Protein AF-A0A7J6R0R8-F1 (afdb_monomer_lite)

Structure (mmCIF, N/CA/C/O backbone):
data_AF-A0A7J6R0R8-F1
#
_entry.id   AF-A0A7J6R0R8-F1
#
loop_
_atom_site.group_PDB
_atom_site.id
_atom_site.type_symbol
_atom_site.label_atom_id
_atom_site.label_alt_id
_atom_site.label_comp_id
_atom_site.label_asym_id
_atom_site.label_entity_id
_atom_site.label_seq_id
_atom_site.pdbx_PDB_ins_code
_atom_site.Cartn_x
_atom_site.Cartn_y
_atom_site.Cartn_z
_atom_site.occupancy
_atom_site.B_iso_or_equiv
_atom_site.auth_seq_id
_atom_site.auth_comp_id
_atom_site.auth_asym_id
_atom_site.auth_atom_id
_atom_site.pdbx_PDB_model_num
ATOM 1 N N . MET A 1 1 ? 0.973 31.053 -34.282 1.00 39.12 1 MET A N 1
ATOM 2 C CA . MET A 1 1 ? 1.232 29.715 -34.856 1.00 39.12 1 MET A CA 1
ATOM 3 C C . MET A 1 1 ? 1.130 28.716 -33.722 1.00 39.12 1 MET A C 1
ATOM 5 O O . MET A 1 1 ? 1.648 29.000 -32.655 1.00 39.12 1 MET A O 1
ATOM 9 N N . ARG A 1 2 ? 0.351 27.650 -33.917 1.00 42.41 2 ARG A N 1
ATOM 10 C CA . ARG A 1 2 ? 0.013 26.655 -32.893 1.00 42.41 2 ARG A CA 1
ATOM 11 C C . ARG A 1 2 ? 1.215 25.734 -32.679 1.00 42.41 2 ARG A C 1
ATOM 13 O O . ARG A 1 2 ? 1.625 25.076 -33.630 1.00 42.41 2 ARG A O 1
ATOM 20 N N . GLU A 1 3 ? 1.759 25.697 -31.467 1.00 42.59 3 GLU A N 1
ATOM 21 C CA . GLU A 1 3 ? 2.699 24.657 -31.045 1.00 42.59 3 GLU A CA 1
ATOM 22 C C . GLU A 1 3 ? 1.936 23.331 -30.989 1.00 42.59 3 GLU A C 1
ATOM 24 O O . GLU A 1 3 ? 1.010 23.139 -30.199 1.00 42.59 3 GLU A O 1
ATOM 29 N N . ALA A 1 4 ? 2.254 22.442 -31.925 1.00 43.97 4 ALA A N 1
ATOM 30 C CA . ALA A 1 4 ? 1.713 21.099 -31.962 1.00 43.97 4 ALA A CA 1
ATOM 31 C C . ALA A 1 4 ? 2.400 20.285 -30.862 1.00 43.97 4 ALA A C 1
ATOM 33 O O . ALA A 1 4 ? 3.525 19.822 -31.031 1.00 43.97 4 ALA A O 1
ATOM 34 N N . HIS A 1 5 ? 1.719 20.121 -29.728 1.00 41.56 5 HIS A N 1
ATOM 35 C CA . HIS A 1 5 ? 2.086 19.135 -28.721 1.00 41.56 5 HIS A CA 1
ATOM 36 C C . HIS A 1 5 ? 2.003 17.750 -29.372 1.00 41.56 5 HIS A C 1
ATOM 38 O O . HIS A 1 5 ? 0.914 17.194 -29.535 1.00 41.56 5 HIS A O 1
ATOM 44 N N . SER A 1 6 ? 3.147 17.194 -29.763 1.00 52.84 6 SER A N 1
ATOM 45 C CA . SER A 1 6 ? 3.290 15.770 -30.032 1.00 52.84 6 SER A CA 1
ATOM 46 C C . SER A 1 6 ? 2.984 15.032 -28.731 1.00 52.84 6 SER A C 1
ATOM 48 O O . SER A 1 6 ? 3.862 14.845 -27.891 1.00 52.84 6 SER A O 1
ATOM 50 N N . LYS A 1 7 ? 1.716 14.659 -28.536 1.00 56.38 7 LYS A N 1
ATOM 51 C CA . LYS A 1 7 ? 1.312 13.658 -27.552 1.00 56.38 7 LYS A CA 1
ATOM 52 C C . LYS A 1 7 ? 1.938 12.335 -27.987 1.00 56.38 7 LYS A C 1
ATOM 54 O O . LYS A 1 7 ? 1.330 11.575 -28.737 1.00 56.38 7 LYS A O 1
ATOM 59 N N . GLY A 1 8 ? 3.199 12.132 -27.608 1.00 67.12 8 GLY A N 1
ATOM 60 C CA . GLY A 1 8 ? 3.841 10.829 -27.678 1.00 67.12 8 GLY A CA 1
ATOM 61 C C . GLY A 1 8 ? 2.972 9.824 -26.932 1.00 67.12 8 GLY A C 1
ATOM 62 O O . GLY A 1 8 ? 2.300 10.182 -25.963 1.00 67.12 8 GLY A O 1
ATOM 63 N N . LEU A 1 9 ? 2.921 8.594 -27.437 1.00 69.50 9 LEU A N 1
ATOM 64 C CA . LEU A 1 9 ? 2.256 7.505 -26.732 1.00 69.50 9 LEU A CA 1
ATOM 65 C C . LEU A 1 9 ? 2.835 7.417 -25.312 1.00 69.50 9 LEU A C 1
ATOM 67 O O . LEU A 1 9 ? 4.060 7.509 -25.181 1.00 69.50 9 LEU A O 1
ATOM 71 N N . PRO A 1 10 ? 1.987 7.269 -24.277 1.00 72.81 10 PRO A N 1
ATOM 72 C CA . PRO A 1 10 ? 2.472 7.102 -22.917 1.00 72.81 10 PRO A CA 1
ATOM 73 C C . PRO A 1 10 ? 3.408 5.899 -22.878 1.00 72.81 10 PRO A C 1
ATOM 75 O O . PRO A 1 10 ? 3.134 4.854 -23.480 1.00 72.81 10 PRO A O 1
ATOM 78 N N . THR A 1 11 ? 4.536 6.057 -22.198 1.00 78.88 11 THR A N 1
ATOM 79 C CA . THR A 1 11 ? 5.444 4.937 -21.962 1.00 78.88 11 THR A CA 1
ATOM 80 C C . THR A 1 11 ? 4.711 3.847 -21.165 1.00 78.88 11 THR A C 1
ATOM 82 O O . THR A 1 11 ? 3.792 4.158 -20.404 1.00 78.88 11 THR A O 1
ATOM 85 N N . PRO A 1 12 ? 5.092 2.561 -21.286 1.00 78.50 12 PRO A N 1
ATOM 86 C CA . PRO A 1 12 ? 4.462 1.484 -20.514 1.00 78.50 12 PRO A CA 1
ATOM 87 C C . PRO A 1 12 ? 4.444 1.747 -19.000 1.00 78.50 12 PRO A C 1
ATOM 89 O O . PRO A 1 12 ? 3.491 1.383 -18.317 1.00 78.50 12 PRO A O 1
ATOM 92 N N . VAL A 1 13 ? 5.467 2.439 -18.488 1.00 75.88 13 VAL A N 1
ATOM 93 C CA . VAL A 1 13 ? 5.566 2.851 -17.083 1.00 75.88 13 VAL A CA 1
ATOM 94 C C . VAL A 1 13 ? 4.560 3.952 -16.742 1.00 75.88 13 VAL A C 1
ATOM 96 O O . VAL A 1 13 ? 3.900 3.859 -15.714 1.00 75.88 13 VAL A O 1
ATOM 99 N N . GLU A 1 14 ? 4.398 4.967 -17.593 1.00 78.31 14 GLU A N 1
ATOM 100 C CA . GLU A 1 14 ? 3.383 6.015 -17.401 1.00 78.31 14 GLU A CA 1
ATOM 101 C C . GLU A 1 14 ? 1.962 5.450 -17.479 1.00 78.31 14 GLU A C 1
ATOM 103 O O . GLU A 1 14 ? 1.113 5.826 -16.675 1.00 78.31 14 GLU A O 1
ATOM 108 N N . ALA A 1 15 ? 1.713 4.511 -18.398 1.00 79.12 15 ALA A N 1
ATOM 109 C CA . ALA A 1 15 ? 0.438 3.808 -18.487 1.00 79.12 15 ALA A CA 1
ATOM 110 C C . ALA A 1 15 ? 0.164 3.011 -17.202 1.00 79.12 15 ALA A C 1
ATOM 112 O O . ALA A 1 15 ? -0.878 3.204 -16.579 1.00 79.12 15 ALA A O 1
ATOM 113 N N . ALA A 1 16 ? 1.133 2.210 -16.744 1.00 76.44 16 ALA A N 1
ATOM 114 C CA . ALA A 1 16 ? 1.021 1.466 -15.493 1.00 76.44 16 ALA A CA 1
ATOM 115 C C . ALA A 1 16 ? 0.813 2.395 -14.287 1.00 76.44 16 ALA A C 1
ATOM 117 O O . ALA A 1 16 ? -0.014 2.101 -13.435 1.00 76.44 16 ALA A O 1
ATOM 118 N N . LEU A 1 17 ? 1.506 3.534 -14.211 1.00 78.75 17 LEU A N 1
ATOM 119 C CA . LEU A 1 17 ? 1.293 4.508 -13.138 1.00 78.75 17 LEU A CA 1
ATOM 120 C C . LEU A 1 17 ? -0.110 5.105 -13.176 1.00 78.75 17 LEU A C 1
ATOM 122 O O . LEU A 1 17 ? -0.743 5.182 -12.131 1.00 78.75 17 LEU A O 1
ATOM 126 N N . SER A 1 18 ? -0.612 5.467 -14.356 1.00 77.56 18 SER A N 1
ATOM 127 C CA . SER A 1 18 ? -1.968 6.004 -14.497 1.00 77.56 18 SER A CA 1
ATOM 128 C C . SER A 1 18 ? -3.057 4.990 -14.133 1.00 77.56 18 SER A C 1
ATOM 130 O O . SER A 1 18 ? -4.110 5.381 -13.645 1.00 77.56 18 SER A O 1
ATOM 132 N N . GLU A 1 19 ? -2.798 3.692 -14.330 1.00 75.81 19 GLU A N 1
ATOM 133 C CA . GLU A 1 19 ? -3.691 2.612 -13.894 1.00 75.81 19 GLU A CA 1
ATOM 134 C C . GLU A 1 19 ? -3.655 2.399 -12.375 1.00 75.81 19 GLU A C 1
ATOM 136 O O . GLU A 1 19 ? -4.624 1.903 -11.808 1.00 75.81 19 GLU A O 1
ATOM 141 N N . VAL A 1 20 ? -2.537 2.732 -11.720 1.00 70.56 20 VAL A N 1
ATOM 142 C CA . VAL A 1 20 ? -2.329 2.492 -10.283 1.00 70.56 20 VAL A CA 1
ATOM 143 C C . VAL A 1 20 ? -2.681 3.725 -9.444 1.00 70.56 20 VAL A C 1
ATOM 145 O O . VAL A 1 20 ? -2.947 3.578 -8.253 1.00 70.56 20 VAL A O 1
ATOM 148 N N . GLU A 1 21 ? -2.682 4.928 -10.030 1.00 75.38 21 GLU A N 1
ATOM 149 C CA . GLU A 1 21 ? -3.080 6.167 -9.355 1.00 75.38 21 GLU A CA 1
ATOM 150 C C . GLU A 1 21 ? -4.574 6.148 -8.990 1.00 75.38 21 GLU A C 1
ATOM 152 O O . GLU A 1 21 ? -5.421 6.724 -9.665 1.00 75.38 21 GLU A O 1
ATOM 157 N N . ASP A 1 22 ? -4.887 5.500 -7.868 1.00 75.88 22 ASP A N 1
ATOM 158 C CA . ASP A 1 22 ? -6.150 5.650 -7.161 1.00 75.88 22 ASP A CA 1
ATOM 159 C C . ASP A 1 22 ? -5.987 6.738 -6.094 1.00 75.88 22 ASP A C 1
ATOM 161 O O . ASP A 1 22 ? -5.419 6.521 -5.019 1.00 75.88 22 ASP A O 1
ATOM 165 N N . GLU A 1 23 ? -6.477 7.939 -6.405 1.00 75.00 23 GLU A N 1
ATOM 166 C CA . GLU A 1 23 ? -6.444 9.089 -5.495 1.00 75.00 23 GLU A CA 1
ATOM 167 C C . GLU A 1 23 ? -7.208 8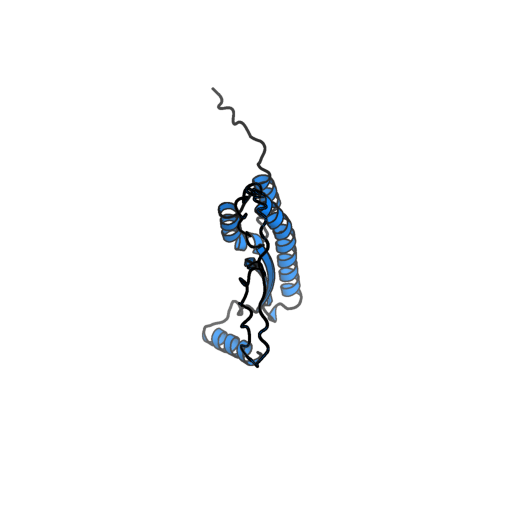.830 -4.187 1.00 75.00 23 GLU A C 1
ATOM 169 O O . GLU A 1 23 ? -6.932 9.485 -3.177 1.00 75.00 23 GLU A O 1
ATOM 174 N N . HIS A 1 24 ? -8.134 7.866 -4.176 1.00 79.88 24 HIS A N 1
ATOM 175 C CA . HIS A 1 24 ? -8.940 7.521 -3.010 1.00 79.88 24 HIS A CA 1
ATOM 176 C C . HIS A 1 24 ? -8.298 6.452 -2.118 1.00 79.88 24 HIS A C 1
ATOM 178 O O . HIS A 1 24 ? -8.718 6.303 -0.968 1.00 79.88 24 HIS A O 1
ATOM 184 N N . SER A 1 25 ? -7.262 5.753 -2.593 1.00 84.12 25 SER A N 1
ATOM 185 C CA . SER A 1 25 ? -6.555 4.752 -1.793 1.00 84.12 25 SER A CA 1
ATOM 186 C C . SER A 1 25 ? -5.627 5.420 -0.774 1.00 84.12 25 SER A C 1
ATOM 188 O O . SER A 1 25 ? -4.657 6.113 -1.113 1.00 84.12 25 SER A O 1
ATOM 190 N N . ALA A 1 26 ? -5.910 5.213 0.513 1.00 86.75 26 ALA A N 1
ATOM 191 C CA . ALA A 1 26 ? -5.094 5.755 1.598 1.00 86.75 26 ALA A CA 1
ATOM 192 C C . ALA A 1 26 ? -3.692 5.125 1.597 1.00 86.75 26 ALA A C 1
ATOM 194 O O . ALA A 1 26 ? -2.686 5.828 1.746 1.00 86.75 26 ALA A O 1
ATOM 195 N N . GLU A 1 27 ? -3.616 3.813 1.367 1.00 87.25 27 GLU A N 1
ATOM 196 C CA . GLU A 1 27 ? -2.343 3.096 1.311 1.00 87.25 27 GLU A CA 1
ATOM 197 C C . GLU A 1 27 ? -1.523 3.441 0.062 1.00 87.25 27 GLU A C 1
ATOM 199 O O . GLU A 1 27 ? -0.302 3.596 0.160 1.00 87.25 27 GLU A O 1
ATOM 204 N N . PHE A 1 28 ? -2.157 3.665 -1.094 1.00 86.94 28 PHE A N 1
ATOM 205 C CA . PHE A 1 28 ? -1.436 4.128 -2.281 1.00 86.94 28 PHE A CA 1
ATOM 206 C C . PHE A 1 28 ? -0.800 5.506 -2.059 1.00 86.94 28 PHE A C 1
ATOM 208 O O . PHE A 1 28 ? 0.396 5.696 -2.307 1.00 86.94 28 PHE A O 1
ATOM 215 N N . ASN A 1 29 ? -1.567 6.457 -1.514 1.00 87.56 29 ASN A N 1
ATOM 216 C CA . ASN A 1 29 ? -1.074 7.800 -1.203 1.00 87.56 29 ASN A CA 1
ATOM 217 C C . ASN A 1 29 ? 0.123 7.768 -0.245 1.00 87.56 29 ASN A C 1
ATOM 219 O O . ASN A 1 29 ? 1.098 8.504 -0.425 1.00 87.56 29 ASN A O 1
ATOM 223 N N . ARG A 1 30 ? 0.081 6.871 0.741 1.00 88.69 30 ARG A N 1
ATOM 224 C CA . ARG A 1 30 ? 1.185 6.641 1.673 1.00 88.69 30 ARG A CA 1
ATOM 225 C C . ARG A 1 30 ? 2.430 6.082 0.984 1.00 88.69 30 ARG A C 1
ATOM 227 O O . ARG A 1 30 ? 3.540 6.494 1.319 1.00 88.69 30 ARG A O 1
ATOM 234 N N . LEU A 1 31 ? 2.272 5.145 0.050 1.00 89.12 31 LEU A N 1
ATOM 235 C CA . LEU A 1 31 ? 3.392 4.509 -0.649 1.00 89.12 31 LEU A CA 1
ATOM 236 C C . LEU A 1 31 ? 3.962 5.355 -1.790 1.00 89.12 31 LEU A C 1
ATOM 238 O O . LEU A 1 31 ? 5.070 5.078 -2.249 1.00 89.12 31 LEU A O 1
ATOM 242 N N . ARG A 1 32 ? 3.279 6.425 -2.209 1.00 88.50 32 ARG A N 1
ATOM 243 C CA . ARG A 1 32 ? 3.691 7.301 -3.317 1.00 88.50 32 ARG A CA 1
ATOM 244 C C . ARG A 1 32 ? 5.163 7.752 -3.282 1.00 88.50 32 ARG A C 1
ATOM 246 O O . ARG A 1 32 ? 5.807 7.677 -4.330 1.00 88.50 32 ARG A O 1
ATOM 253 N N . PRO A 1 33 ? 5.751 8.176 -2.141 1.00 89.19 33 PRO A N 1
ATOM 254 C CA . PRO A 1 33 ? 7.173 8.532 -2.086 1.00 89.19 33 PRO A CA 1
ATOM 255 C C . PRO A 1 33 ? 8.097 7.348 -2.396 1.00 89.19 33 PRO A C 1
ATOM 257 O O . PRO A 1 33 ? 9.110 7.510 -3.071 1.00 89.19 33 PRO A O 1
ATOM 260 N N . LEU A 1 34 ? 7.732 6.149 -1.937 1.00 86.56 34 LEU A N 1
ATOM 261 C CA . LEU A 1 34 ? 8.489 4.930 -2.197 1.00 86.56 34 LEU A CA 1
ATOM 262 C C . LEU A 1 34 ? 8.349 4.493 -3.657 1.00 86.56 34 LEU A C 1
ATOM 264 O O . LEU A 1 34 ? 9.345 4.129 -4.268 1.00 86.56 34 LEU A O 1
ATOM 268 N N . ILE A 1 35 ? 7.155 4.603 -4.245 1.00 86.69 35 ILE A N 1
ATOM 269 C CA . ILE A 1 35 ? 6.936 4.322 -5.671 1.00 86.69 35 ILE A CA 1
ATOM 270 C C . ILE A 1 35 ? 7.824 5.220 -6.539 1.00 86.69 35 ILE A C 1
ATOM 272 O O . ILE A 1 35 ? 8.471 4.722 -7.454 1.00 86.69 35 ILE A O 1
ATOM 276 N N . ARG A 1 36 ? 7.916 6.521 -6.223 1.00 88.38 36 ARG A N 1
ATOM 277 C CA . ARG A 1 36 ? 8.819 7.459 -6.919 1.00 88.38 36 ARG A CA 1
ATOM 278 C C . ARG A 1 36 ? 10.275 7.024 -6.841 1.00 88.38 36 ARG A C 1
ATOM 280 O O . ARG A 1 36 ? 10.952 6.978 -7.858 1.00 88.38 36 ARG A O 1
ATOM 287 N N . ARG A 1 37 ? 10.729 6.620 -5.657 1.00 86.81 37 ARG A N 1
ATOM 288 C CA . ARG A 1 37 ? 12.086 6.106 -5.480 1.00 86.81 37 ARG A CA 1
ATOM 289 C C . ARG A 1 37 ? 12.335 4.834 -6.298 1.00 86.81 37 ARG A C 1
ATOM 291 O O . ARG A 1 37 ? 13.357 4.716 -6.960 1.00 86.81 37 ARG A O 1
ATOM 298 N N . VAL A 1 38 ? 11.379 3.904 -6.305 1.00 85.00 38 VAL A N 1
ATOM 299 C CA . VAL A 1 38 ? 11.461 2.667 -7.099 1.00 85.00 38 VAL A CA 1
ATOM 300 C C . VAL A 1 38 ? 11.512 2.972 -8.597 1.00 85.00 38 VAL A C 1
ATOM 302 O O . VAL A 1 38 ? 12.287 2.339 -9.307 1.00 85.00 38 VAL A O 1
ATOM 305 N N . LEU A 1 39 ? 10.740 3.953 -9.071 1.00 86.00 39 LEU A N 1
ATOM 306 C CA . LEU A 1 39 ? 10.762 4.415 -10.462 1.00 86.00 39 LEU A CA 1
ATOM 307 C C . LEU A 1 39 ? 12.126 4.972 -10.884 1.00 86.00 39 LEU A C 1
ATOM 309 O O . LEU A 1 39 ? 12.534 4.771 -12.023 1.00 86.00 39 LEU A O 1
ATOM 313 N N . GLU A 1 40 ? 12.810 5.673 -9.981 1.00 87.38 40 GLU A N 1
ATOM 314 C CA . GLU A 1 40 ? 14.116 6.290 -10.240 1.00 87.38 40 GLU A CA 1
ATOM 315 C C . GLU A 1 40 ? 15.271 5.279 -10.159 1.00 87.38 40 GLU A C 1
ATOM 317 O O . GLU A 1 40 ? 16.238 5.376 -10.912 1.00 87.38 40 GLU A O 1
ATOM 322 N N . GLU A 1 41 ? 15.178 4.304 -9.252 1.00 86.06 41 GLU A N 1
ATOM 323 C CA . GLU A 1 41 ? 16.277 3.385 -8.929 1.00 86.06 41 GLU A CA 1
ATOM 324 C C . GLU A 1 41 ? 16.196 2.039 -9.676 1.00 86.06 41 GLU A C 1
ATOM 326 O O . GLU A 1 41 ? 17.147 1.256 -9.630 1.00 86.06 41 GLU A O 1
ATOM 331 N N . SER A 1 42 ? 15.081 1.736 -10.355 1.00 84.31 42 SER A N 1
ATOM 332 C CA . SER A 1 42 ? 14.834 0.416 -10.956 1.00 84.31 42 SER A CA 1
ATOM 333 C C . SER A 1 42 ? 14.590 0.451 -12.467 1.00 84.31 42 SER A C 1
ATOM 335 O O . SER A 1 42 ? 13.998 1.396 -12.983 1.00 84.31 42 SER A O 1
ATOM 337 N N . PRO A 1 43 ? 14.971 -0.614 -13.199 1.00 85.94 43 PRO A N 1
ATOM 338 C CA . PRO A 1 43 ? 14.651 -0.746 -14.617 1.00 85.94 43 PRO A CA 1
ATOM 339 C C . PRO A 1 43 ? 13.136 -0.868 -14.851 1.00 85.94 43 PRO A C 1
ATOM 341 O O . PRO A 1 43 ? 12.405 -1.437 -14.030 1.00 85.94 43 PRO A O 1
ATOM 344 N N . ALA A 1 44 ? 12.679 -0.356 -15.996 1.00 83.56 44 ALA A N 1
ATOM 345 C CA . ALA A 1 44 ? 11.266 -0.188 -16.341 1.00 83.56 44 ALA A CA 1
ATOM 346 C C . ALA A 1 44 ? 10.447 -1.487 -16.240 1.00 83.56 44 ALA A C 1
ATOM 348 O O . ALA A 1 44 ? 9.327 -1.474 -15.731 1.00 83.56 44 ALA A O 1
ATOM 349 N N . GLU A 1 45 ? 11.018 -2.625 -16.640 1.00 83.88 45 GLU A N 1
ATOM 350 C CA . GLU A 1 45 ? 10.337 -3.923 -16.608 1.00 83.88 45 GLU A CA 1
ATOM 351 C C . GLU A 1 45 ? 10.004 -4.355 -15.172 1.00 83.88 45 GLU A C 1
ATOM 353 O O . GLU A 1 45 ? 8.969 -4.970 -14.911 1.00 83.88 45 GLU A O 1
ATOM 358 N N . ARG A 1 46 ? 10.871 -4.022 -14.207 1.00 80.56 46 ARG A N 1
ATOM 359 C CA . ARG A 1 46 ? 10.651 -4.354 -12.790 1.00 80.56 46 ARG A CA 1
ATOM 360 C C . ARG A 1 46 ? 9.608 -3.461 -12.163 1.00 80.56 46 ARG A C 1
ATOM 362 O O . ARG A 1 46 ? 8.770 -3.950 -11.409 1.00 80.56 46 ARG A O 1
ATOM 369 N N . VAL A 1 47 ? 9.672 -2.175 -12.487 1.00 86.00 47 VAL A N 1
ATOM 370 C CA . VAL A 1 47 ? 8.679 -1.192 -12.072 1.00 86.00 47 VAL A CA 1
ATOM 371 C C . VAL A 1 47 ? 7.297 -1.635 -12.539 1.00 86.00 47 VAL A C 1
ATOM 373 O O . VAL A 1 47 ? 6.377 -1.676 -11.732 1.00 86.00 47 VAL A O 1
ATOM 376 N N . GLU A 1 48 ? 7.148 -2.033 -13.803 1.00 85.25 48 GLU A N 1
ATOM 377 C CA . GLU A 1 48 ? 5.864 -2.476 -14.352 1.00 85.25 48 GLU A CA 1
ATOM 378 C C . GLU A 1 48 ? 5.308 -3.693 -13.593 1.00 85.25 48 GLU A C 1
ATOM 380 O O . GLU A 1 48 ? 4.154 -3.692 -13.157 1.00 85.25 48 GLU A O 1
ATOM 385 N N . VAL A 1 49 ? 6.135 -4.721 -13.368 1.00 85.19 49 VAL A N 1
ATOM 386 C CA . VAL A 1 49 ? 5.730 -5.916 -12.605 1.00 85.19 49 VAL A CA 1
ATOM 387 C C . VAL A 1 49 ? 5.376 -5.567 -11.157 1.00 85.19 49 VAL A C 1
ATOM 389 O O . VAL A 1 49 ? 4.424 -6.123 -10.605 1.00 85.19 49 VAL A O 1
ATOM 392 N N . PHE A 1 50 ? 6.128 -4.659 -10.535 1.00 86.88 50 PHE A N 1
ATOM 393 C CA . PHE A 1 50 ? 5.874 -4.184 -9.180 1.00 86.88 50 PHE A CA 1
ATOM 394 C C . PHE A 1 50 ? 4.547 -3.422 -9.092 1.00 86.88 50 PHE A C 1
ATOM 396 O O . PHE A 1 50 ? 3.700 -3.776 -8.272 1.00 86.88 50 PHE A O 1
ATOM 403 N N . LEU A 1 51 ? 4.324 -2.448 -9.974 1.00 87.44 51 LEU A N 1
ATOM 404 C CA . LEU A 1 51 ? 3.109 -1.635 -10.025 1.00 87.44 51 LEU A CA 1
ATOM 405 C C . LEU A 1 51 ? 1.856 -2.488 -10.258 1.00 87.44 51 LEU A C 1
ATOM 407 O O . LEU A 1 51 ? 0.871 -2.341 -9.534 1.00 87.44 51 LEU A O 1
ATOM 411 N N . ARG A 1 52 ? 1.925 -3.468 -11.170 1.00 86.75 52 ARG A N 1
ATOM 412 C CA . ARG A 1 52 ? 0.829 -4.424 -11.414 1.00 86.75 52 ARG A CA 1
ATOM 413 C C . ARG A 1 52 ? 0.437 -5.238 -10.183 1.00 86.75 52 ARG A C 1
ATOM 415 O O . ARG A 1 52 ? -0.708 -5.666 -10.074 1.00 86.75 52 ARG A O 1
ATOM 422 N N . ARG A 1 53 ? 1.376 -5.487 -9.266 1.00 87.88 53 ARG A N 1
ATOM 423 C CA . ARG A 1 53 ? 1.106 -6.179 -7.994 1.00 87.88 53 ARG A CA 1
ATOM 424 C C . ARG A 1 53 ? 0.675 -5.217 -6.895 1.00 87.88 53 ARG A C 1
ATOM 426 O O . ARG A 1 53 ? -0.104 -5.604 -6.031 1.00 87.88 53 ARG A O 1
ATOM 433 N N . LEU A 1 54 ? 1.182 -3.989 -6.928 1.00 88.88 54 LEU A N 1
ATOM 434 C CA . LEU A 1 54 ? 0.905 -2.967 -5.932 1.00 88.88 54 LEU A CA 1
ATOM 435 C C . LEU A 1 54 ? -0.561 -2.530 -5.962 1.00 88.88 54 LEU A C 1
ATOM 437 O O . LEU A 1 54 ? -1.190 -2.490 -4.911 1.00 88.88 54 LEU A O 1
ATOM 441 N N . HIS A 1 55 ? -1.112 -2.278 -7.153 1.00 85.56 55 HIS A N 1
ATOM 442 C CA . HIS A 1 55 ? -2.495 -1.823 -7.315 1.00 85.56 55 HIS A CA 1
ATOM 443 C C . HIS A 1 55 ? -3.534 -2.715 -6.601 1.00 85.56 55 HIS A C 1
ATOM 445 O O . HIS A 1 55 ? -4.227 -2.226 -5.705 1.00 85.56 55 HIS A O 1
ATOM 451 N N . PRO A 1 56 ? -3.633 -4.030 -6.902 1.00 89.44 56 PRO A N 1
ATOM 452 C CA . PRO A 1 56 ? -4.597 -4.888 -6.219 1.00 89.44 56 PRO A CA 1
ATOM 453 C C . PRO A 1 56 ? -4.290 -5.033 -4.723 1.00 89.44 56 PRO A C 1
ATOM 455 O O . PRO A 1 56 ? -5.213 -5.196 -3.931 1.00 89.44 56 PRO A O 1
ATOM 458 N N . ALA A 1 57 ? -3.019 -4.954 -4.314 1.00 90.44 57 ALA A N 1
ATOM 459 C CA . ALA A 1 57 ? -2.650 -5.035 -2.905 1.00 90.44 57 ALA A CA 1
ATOM 460 C C . ALA A 1 57 ? -3.153 -3.822 -2.107 1.00 90.44 57 ALA A C 1
ATOM 462 O O . ALA A 1 57 ? -3.706 -4.018 -1.029 1.00 90.44 57 ALA A O 1
ATOM 463 N N . CYS A 1 58 ? -3.022 -2.599 -2.635 1.00 90.94 58 CYS A N 1
ATOM 464 C CA . CYS A 1 58 ? -3.556 -1.395 -1.991 1.00 90.94 58 CYS A CA 1
ATOM 465 C C . CYS A 1 58 ? -5.072 -1.500 -1.790 1.00 90.94 58 CYS A C 1
ATOM 467 O O . CYS A 1 58 ? -5.549 -1.343 -0.669 1.00 90.94 58 CYS A O 1
ATOM 469 N N . SER A 1 59 ? -5.809 -1.877 -2.841 1.00 90.06 59 SER A N 1
ATOM 470 C CA . SER A 1 59 ? -7.267 -2.037 -2.773 1.00 90.06 59 SER A CA 1
ATOM 471 C C . SER A 1 59 ? -7.696 -3.078 -1.727 1.00 90.06 59 SER A C 1
ATOM 473 O O . SER A 1 59 ? -8.606 -2.829 -0.939 1.00 90.06 59 SER A O 1
ATOM 475 N N . LEU A 1 60 ? -7.003 -4.222 -1.654 1.00 92.88 60 LEU A N 1
ATOM 476 C CA . LEU A 1 60 ? -7.281 -5.254 -0.648 1.00 92.88 60 LEU A CA 1
ATOM 477 C C . LEU A 1 60 ? -6.996 -4.782 0.781 1.00 92.88 60 LEU A C 1
ATOM 479 O O . LEU A 1 60 ? -7.730 -5.147 1.698 1.00 92.88 60 LEU A O 1
ATOM 483 N N . VAL A 1 61 ? -5.936 -3.998 0.986 1.00 94.12 61 VAL A N 1
ATOM 484 C CA . VAL A 1 61 ? -5.590 -3.465 2.309 1.00 94.12 61 VAL A CA 1
ATOM 485 C C . VAL A 1 61 ? -6.593 -2.397 2.744 1.00 94.12 61 VAL A C 1
ATOM 487 O O . VAL A 1 61 ? -7.037 -2.431 3.890 1.00 94.12 61 VAL A O 1
ATOM 490 N N . ASP A 1 62 ? -7.006 -1.503 1.847 1.00 92.81 62 ASP A N 1
ATOM 491 C CA . ASP A 1 62 ? -8.029 -0.493 2.139 1.00 92.81 62 ASP A CA 1
ATOM 492 C C . ASP A 1 62 ? -9.378 -1.144 2.489 1.00 92.81 62 ASP A C 1
ATOM 494 O O . ASP A 1 62 ? -10.011 -0.775 3.480 1.00 92.81 62 ASP A O 1
ATOM 498 N N . GLU A 1 63 ? -9.781 -2.177 1.744 1.00 94.00 63 GLU A N 1
ATOM 499 C CA . GLU A 1 63 ? -10.979 -2.969 2.038 1.00 94.00 63 GLU A CA 1
ATOM 500 C C . GLU A 1 63 ? -10.869 -3.696 3.387 1.00 94.00 63 GLU A C 1
ATOM 502 O O . GLU A 1 63 ? -11.788 -3.645 4.207 1.00 94.00 63 GLU A O 1
ATOM 507 N N . ALA A 1 64 ? -9.729 -4.337 3.660 1.00 95.31 64 ALA A N 1
ATOM 508 C CA . ALA A 1 64 ? -9.488 -5.009 4.934 1.00 95.31 64 ALA A CA 1
ATOM 509 C C . ALA A 1 64 ? -9.531 -4.021 6.109 1.00 95.31 64 ALA A C 1
ATOM 511 O O . ALA A 1 64 ? -10.086 -4.339 7.163 1.00 95.31 64 ALA A O 1
ATOM 512 N N . ASN A 1 65 ? -8.994 -2.814 5.926 1.00 94.56 65 ASN A N 1
ATOM 513 C CA . ASN A 1 65 ? -9.062 -1.734 6.906 1.00 94.56 65 ASN A CA 1
ATOM 514 C C . ASN A 1 65 ? -10.496 -1.265 7.142 1.00 94.56 65 ASN A C 1
ATOM 516 O O . ASN A 1 65 ? -10.906 -1.145 8.298 1.00 94.56 65 ASN A O 1
ATOM 520 N N . ARG A 1 66 ? -11.275 -1.071 6.071 1.00 94.56 66 ARG A N 1
ATOM 521 C CA . ARG A 1 66 ? -12.700 -0.731 6.162 1.00 94.56 66 ARG A CA 1
ATOM 522 C C . ARG A 1 66 ? -13.466 -1.777 6.970 1.00 94.56 66 ARG A C 1
ATOM 524 O O . ARG A 1 66 ? -14.087 -1.437 7.973 1.00 94.56 66 ARG A O 1
ATOM 531 N N . LEU A 1 67 ? -13.355 -3.052 6.595 1.00 95.38 67 LEU A N 1
ATOM 532 C CA . LEU A 1 67 ? -14.033 -4.158 7.281 1.00 95.38 67 LEU A CA 1
ATOM 533 C C . LEU A 1 67 ? -13.593 -4.295 8.740 1.00 95.38 67 LEU A C 1
ATOM 535 O O . LEU A 1 67 ? -14.408 -4.536 9.626 1.00 95.38 67 LEU A O 1
ATOM 539 N N . THR A 1 68 ? -12.304 -4.122 9.019 1.00 94.62 68 THR A N 1
ATOM 540 C CA . THR A 1 68 ? -11.785 -4.205 10.390 1.00 94.62 68 THR A CA 1
ATOM 541 C C . THR A 1 68 ? -12.331 -3.087 11.264 1.00 94.62 68 THR A C 1
ATOM 543 O O . THR A 1 68 ? -12.685 -3.335 12.417 1.00 94.62 68 THR A O 1
ATOM 546 N N . HIS A 1 69 ? -12.464 -1.882 10.711 1.00 91.94 69 HIS A N 1
ATOM 547 C CA . HIS A 1 69 ? -13.080 -0.757 11.400 1.00 91.94 69 HIS A CA 1
ATOM 548 C C . HIS A 1 69 ? -14.587 -0.965 11.630 1.00 91.94 69 HIS A C 1
ATOM 550 O O . HIS A 1 69 ? -15.116 -0.524 12.646 1.00 91.94 69 HIS A O 1
ATOM 556 N N . GLU A 1 70 ? -15.282 -1.665 10.730 1.00 94.19 70 GLU A N 1
ATOM 557 C CA . GL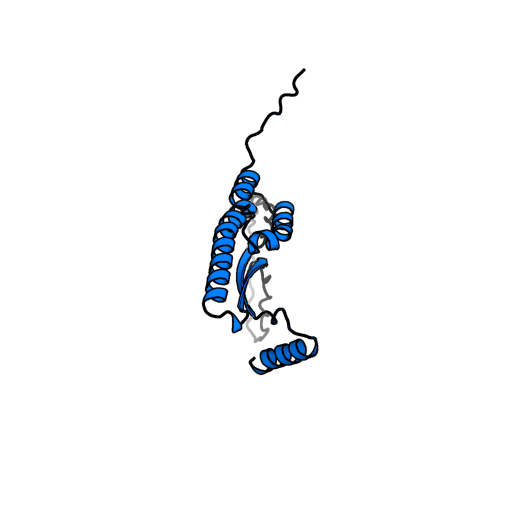U A 1 70 ? -16.699 -2.018 10.900 1.00 94.19 70 GLU A CA 1
ATOM 558 C C . GLU A 1 70 ? -16.915 -3.115 11.956 1.00 94.19 70 GLU A C 1
ATOM 560 O O . GLU A 1 70 ? -17.831 -3.019 12.771 1.00 94.19 70 GLU A O 1
ATOM 565 N N . ILE A 1 71 ? -16.074 -4.154 11.967 1.00 95.50 71 ILE A N 1
ATOM 566 C CA . ILE A 1 71 ? -16.265 -5.338 12.822 1.00 95.50 71 ILE A CA 1
ATOM 567 C C . ILE A 1 71 ? -15.656 -5.136 14.219 1.00 95.50 71 ILE A C 1
ATOM 569 O O . ILE A 1 71 ? -16.206 -5.619 15.211 1.00 95.50 71 ILE A O 1
ATOM 573 N N . ARG A 1 72 ? -14.497 -4.470 14.319 1.00 91.56 72 ARG A N 1
ATOM 574 C CA . ARG A 1 72 ? -13.713 -4.333 15.564 1.00 91.56 72 ARG A CA 1
ATOM 575 C C . ARG A 1 72 ? -13.195 -2.898 15.774 1.00 91.56 72 ARG A C 1
ATOM 577 O O . ARG A 1 72 ? -11.986 -2.714 15.945 1.00 91.56 72 ARG A O 1
ATOM 584 N N . PRO A 1 73 ? -14.073 -1.877 15.819 1.00 90.25 73 PRO A N 1
ATOM 585 C CA . PRO A 1 73 ? -13.656 -0.477 15.957 1.00 90.25 73 PRO A CA 1
ATOM 586 C C . PRO A 1 73 ? -12.827 -0.205 17.226 1.00 90.25 73 PRO A C 1
ATOM 588 O O . PRO A 1 73 ? -11.918 0.619 17.213 1.00 90.25 73 PRO A O 1
ATOM 591 N N . GLN A 1 74 ? -13.088 -0.925 18.320 1.00 86.81 74 GLN A N 1
ATOM 592 C CA . GLN A 1 74 ? -12.388 -0.763 19.598 1.00 86.81 74 GLN A CA 1
ATOM 593 C C . GLN A 1 74 ? -10.923 -1.215 19.572 1.00 86.81 74 GLN A C 1
ATOM 595 O O . GLN A 1 74 ? -10.112 -0.723 20.359 1.00 86.81 74 GLN A O 1
ATOM 600 N N . ASP A 1 75 ? -10.569 -2.136 18.673 1.00 86.81 75 ASP A N 1
ATOM 601 C CA . ASP A 1 75 ? -9.234 -2.729 18.676 1.00 86.81 75 ASP A CA 1
ATOM 602 C C . ASP A 1 75 ? -8.214 -1.848 17.952 1.00 86.81 75 ASP A C 1
ATOM 604 O O . ASP A 1 75 ? -7.019 -2.062 18.131 1.00 86.81 75 ASP A O 1
ATOM 608 N N . ASN A 1 76 ? -8.659 -0.836 17.192 1.00 87.38 76 ASN A N 1
ATOM 609 C CA . ASN A 1 76 ? -7.801 0.085 16.434 1.00 87.38 76 ASN A CA 1
ATOM 610 C C . ASN A 1 76 ? -6.763 -0.652 15.561 1.00 87.38 76 ASN A C 1
ATOM 612 O O . ASN A 1 76 ? -5.598 -0.256 15.463 1.00 87.38 76 ASN A O 1
ATOM 616 N N . LEU A 1 77 ? -7.184 -1.763 14.957 1.00 91.06 77 LEU A N 1
ATOM 617 C CA . LEU A 1 77 ? -6.356 -2.578 14.076 1.00 91.06 77 LEU A CA 1
ATOM 618 C C . LEU A 1 77 ? -6.297 -1.964 12.677 1.00 91.06 77 LEU A C 1
ATOM 620 O O . LEU A 1 77 ? -7.318 -1.558 12.127 1.00 91.06 77 LEU A O 1
ATOM 624 N N . VAL A 1 78 ? -5.098 -1.927 12.104 1.00 92.94 78 VAL A N 1
ATOM 625 C CA . VAL A 1 78 ? -4.838 -1.414 10.760 1.00 92.94 78 VAL A CA 1
ATOM 626 C C . VAL A 1 78 ? -3.886 -2.360 10.038 1.00 92.94 78 VAL A C 1
ATOM 628 O O . VAL A 1 78 ? -2.836 -2.733 10.557 1.00 92.94 78 VAL A O 1
ATOM 631 N N . PHE A 1 79 ? -4.256 -2.743 8.829 1.00 93.69 79 PHE A N 1
ATOM 632 C CA . PHE A 1 79 ? -3.393 -3.375 7.852 1.00 93.69 79 PHE A CA 1
ATOM 633 C C . PHE A 1 79 ? -2.578 -2.309 7.123 1.00 93.69 79 PHE A C 1
ATOM 635 O O . PHE A 1 79 ? -3.113 -1.304 6.659 1.00 93.69 79 PHE A O 1
ATOM 642 N N . GLU A 1 80 ? -1.277 -2.543 7.021 1.00 93.19 80 GLU A N 1
ATOM 643 C CA . GLU A 1 80 ? -0.335 -1.665 6.339 1.00 93.19 80 GLU A CA 1
ATOM 644 C C . GLU A 1 80 ? 0.448 -2.449 5.297 1.00 93.19 80 GLU A C 1
ATOM 646 O O . GLU A 1 80 ? 0.974 -3.535 5.580 1.00 93.19 80 GLU A O 1
ATOM 651 N N . LEU A 1 81 ? 0.559 -1.885 4.097 1.00 92.31 81 LEU A N 1
ATOM 652 C CA . LEU A 1 81 ? 1.367 -2.460 3.038 1.00 92.31 81 LEU A CA 1
ATOM 653 C C . LEU A 1 81 ? 2.816 -1.972 3.168 1.00 92.31 81 LEU A C 1
ATOM 655 O O . LEU A 1 81 ? 3.107 -0.778 3.199 1.00 92.31 81 LEU A O 1
ATOM 659 N N . ALA A 1 82 ? 3.747 -2.915 3.246 1.00 88.44 82 ALA A N 1
ATOM 660 C CA . ALA A 1 82 ? 5.177 -2.667 3.327 1.00 88.44 82 ALA A CA 1
ATOM 661 C C . ALA A 1 82 ? 5.887 -3.265 2.112 1.00 88.44 82 ALA A C 1
ATOM 663 O O . ALA A 1 82 ? 5.597 -4.384 1.690 1.00 88.44 82 ALA A O 1
ATOM 664 N N . VAL A 1 83 ? 6.868 -2.537 1.585 1.00 87.38 83 VAL A N 1
ATOM 665 C CA . VAL A 1 83 ? 7.756 -3.036 0.533 1.00 87.38 83 VAL A CA 1
ATOM 666 C C . VAL A 1 83 ? 9.072 -3.432 1.177 1.00 87.38 83 VAL A C 1
ATOM 668 O O . VAL A 1 83 ? 9.682 -2.635 1.889 1.00 87.38 83 VAL A O 1
ATOM 671 N N . ILE A 1 84 ? 9.492 -4.674 0.961 1.00 85.31 84 ILE A N 1
ATOM 672 C CA . ILE A 1 84 ? 10.782 -5.177 1.420 1.00 85.31 84 ILE A CA 1
ATOM 673 C C . ILE A 1 84 ? 11.656 -5.509 0.217 1.00 85.31 84 ILE A C 1
ATOM 675 O O . ILE A 1 84 ? 11.245 -6.204 -0.715 1.00 85.31 84 ILE A O 1
ATOM 679 N N . GLU A 1 85 ? 12.889 -5.024 0.248 1.00 77.50 85 GLU A N 1
ATOM 680 C CA . GLU A 1 85 ? 13.927 -5.480 -0.664 1.00 77.50 85 GLU A CA 1
ATOM 681 C C . GLU A 1 85 ? 14.395 -6.846 -0.173 1.00 77.50 85 GLU A C 1
ATOM 683 O O . GLU A 1 85 ? 15.043 -6.975 0.868 1.00 77.50 85 GLU A O 1
ATOM 688 N N . THR A 1 86 ? 14.012 -7.902 -0.888 1.00 64.50 86 THR A N 1
ATOM 689 C CA . THR A 1 86 ? 14.511 -9.235 -0.560 1.00 64.50 86 THR A CA 1
ATOM 690 C C . THR A 1 86 ? 15.916 -9.357 -1.125 1.00 64.50 86 THR A C 1
ATOM 692 O O . THR A 1 86 ? 16.097 -9.477 -2.333 1.00 64.50 86 THR A O 1
ATOM 695 N N . ALA A 1 87 ? 16.930 -9.302 -0.258 1.00 58.16 87 ALA A N 1
ATOM 696 C CA . ALA A 1 87 ? 18.286 -9.662 -0.651 1.00 58.16 87 ALA A CA 1
ATOM 697 C C . ALA A 1 87 ? 18.239 -11.079 -1.238 1.00 58.16 87 ALA A C 1
ATOM 699 O O . ALA A 1 87 ? 17.773 -12.006 -0.571 1.00 58.16 87 ALA A O 1
ATOM 700 N N . ALA A 1 88 ? 18.659 -11.237 -2.495 1.00 54.97 88 ALA A N 1
ATOM 701 C CA . ALA A 1 88 ? 18.640 -12.530 -3.163 1.00 54.97 88 ALA A CA 1
ATOM 702 C C . ALA A 1 88 ? 19.375 -13.561 -2.280 1.00 54.97 88 ALA A C 1
ATOM 704 O O . ALA A 1 88 ? 20.556 -13.362 -1.970 1.00 54.97 88 ALA A O 1
ATOM 705 N N . PRO A 1 89 ? 18.718 -14.649 -1.837 1.00 52.19 89 PRO A N 1
ATOM 706 C CA . PRO A 1 89 ? 19.389 -15.681 -1.066 1.00 52.19 89 PRO A CA 1
ATOM 707 C C . PRO A 1 89 ? 20.289 -16.466 -2.023 1.00 52.19 89 PRO A C 1
ATOM 709 O O . PRO A 1 89 ? 19.868 -17.456 -2.610 1.00 52.19 89 PRO A O 1
ATOM 712 N N . GLY A 1 90 ? 21.523 -16.006 -2.241 1.00 51.41 90 GLY A N 1
ATOM 713 C CA . GLY A 1 90 ? 22.403 -16.707 -3.171 1.00 51.41 90 GLY A CA 1
ATOM 714 C C . GLY A 1 90 ? 23.637 -15.957 -3.632 1.00 51.41 90 GLY A C 1
ATOM 715 O O . GLY A 1 90 ? 23.782 -15.724 -4.819 1.00 51.41 90 GLY A O 1
ATOM 716 N N . LEU A 1 91 ? 24.563 -15.669 -2.720 1.00 45.97 91 LEU A N 1
ATOM 717 C CA . LEU A 1 91 ? 25.974 -16.004 -2.934 1.00 45.97 91 LEU A CA 1
ATOM 718 C C . LEU A 1 91 ? 26.684 -15.953 -1.576 1.00 45.97 91 LEU A C 1
ATOM 720 O O . LEU A 1 91 ? 27.464 -15.052 -1.274 1.00 45.97 91 LEU A O 1
ATOM 724 N N . ARG A 1 92 ? 26.444 -16.964 -0.729 1.00 47.59 92 ARG A N 1
ATOM 725 C CA . ARG A 1 92 ? 27.501 -17.359 0.205 1.00 47.59 92 ARG A CA 1
ATOM 726 C C . ARG A 1 92 ? 28.644 -17.870 -0.665 1.00 47.59 92 ARG A C 1
ATOM 728 O O . ARG A 1 92 ? 28.660 -19.026 -1.076 1.00 47.59 92 ARG A O 1
ATOM 735 N N . ARG A 1 93 ? 29.523 -16.937 -1.040 1.00 44.56 93 ARG A N 1
ATOM 736 C CA . ARG A 1 93 ? 30.840 -17.176 -1.623 1.00 44.56 93 ARG A CA 1
ATOM 737 C C . ARG A 1 93 ? 31.444 -18.331 -0.839 1.00 44.56 93 ARG A C 1
ATOM 739 O O . ARG A 1 93 ? 31.482 -18.242 0.386 1.00 44.56 93 ARG A O 1
ATOM 746 N N . GLY A 1 94 ? 31.766 -19.410 -1.551 1.00 46.00 94 GLY A N 1
ATOM 747 C CA . GLY A 1 94 ? 32.129 -20.700 -0.980 1.00 46.00 94 GLY A CA 1
ATOM 748 C C . GLY A 1 94 ? 32.947 -20.538 0.291 1.00 46.00 94 GLY A C 1
ATOM 749 O O . GLY A 1 94 ? 34.061 -20.023 0.240 1.00 46.00 94 GLY A O 1
ATOM 750 N N . GLY A 1 95 ? 32.354 -20.946 1.415 1.00 42.41 95 GLY A N 1
ATOM 751 C CA . GLY A 1 95 ? 33.136 -21.301 2.582 1.00 42.41 95 GLY A CA 1
ATOM 752 C C . GLY A 1 95 ? 34.080 -22.389 2.111 1.00 42.41 95 GLY A C 1
ATOM 753 O O . GLY A 1 95 ? 33.632 -23.430 1.624 1.00 42.41 95 GLY A O 1
ATOM 754 N N . GLU A 1 96 ? 35.365 -22.066 2.134 1.00 46.66 96 GLU A N 1
ATOM 755 C CA . GLU A 1 96 ? 36.449 -23.007 1.950 1.00 46.66 96 GLU A CA 1
ATOM 756 C C . GLU A 1 96 ? 36.092 -24.282 2.709 1.00 46.66 96 GLU A C 1
ATOM 758 O O . GLU A 1 96 ? 35.768 -24.249 3.897 1.00 46.66 96 GLU A O 1
ATOM 763 N N . ALA A 1 97 ? 36.075 -25.401 1.989 1.00 46.44 97 ALA A N 1
ATOM 764 C CA . ALA A 1 97 ? 36.104 -26.700 2.619 1.00 46.44 97 ALA A CA 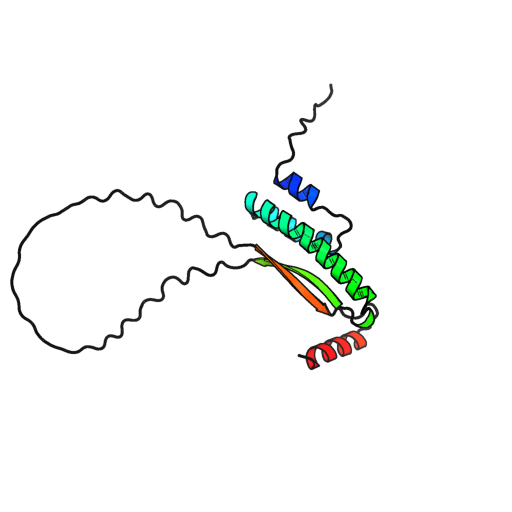1
ATOM 765 C C . ALA A 1 97 ? 37.394 -26.732 3.442 1.00 46.44 97 ALA A C 1
ATOM 767 O O . ALA A 1 97 ? 38.479 -26.941 2.896 1.00 46.44 97 ALA A O 1
ATOM 768 N N . GLU A 1 98 ? 37.269 -26.439 4.734 1.00 43.91 98 GLU A N 1
ATOM 769 C CA . GLU A 1 98 ? 38.309 -26.634 5.726 1.00 43.91 98 GLU A CA 1
ATOM 770 C C . GLU A 1 98 ? 38.644 -28.123 5.678 1.00 43.91 98 GLU A C 1
ATOM 772 O O . GLU A 1 98 ? 37.883 -28.990 6.106 1.00 43.91 98 GLU A O 1
ATOM 777 N N . LYS A 1 99 ? 39.734 -28.421 4.980 1.00 43.22 99 LYS A N 1
ATOM 778 C CA . LYS A 1 99 ? 40.270 -29.756 4.785 1.00 43.22 99 LYS A CA 1
ATOM 779 C C . LYS A 1 99 ? 40.816 -30.183 6.150 1.00 43.22 99 LYS A C 1
ATOM 781 O O . LYS A 1 99 ? 41.782 -29.564 6.595 1.00 43.22 99 LYS A O 1
ATOM 786 N N . PRO A 1 100 ? 40.261 -31.199 6.834 1.00 42.78 100 PRO A N 1
ATOM 787 C CA . PRO A 1 100 ? 40.902 -31.695 8.037 1.00 42.78 100 PRO A CA 1
ATOM 788 C C . PRO A 1 100 ? 42.185 -32.418 7.608 1.00 42.78 100 PRO A C 1
ATOM 790 O O . PRO A 1 100 ? 42.144 -33.527 7.071 1.00 42.78 100 PRO A O 1
ATOM 793 N N . GLU A 1 101 ? 43.335 -31.767 7.801 1.00 44.16 101 GLU A N 1
ATOM 794 C CA . GLU A 1 101 ? 44.650 -32.406 7.752 1.00 44.16 101 GLU A CA 1
ATOM 795 C C . GLU A 1 101 ? 44.784 -33.376 8.932 1.00 44.16 101 GLU A C 1
ATOM 797 O O . GLU A 1 101 ? 45.354 -33.077 9.976 1.00 44.16 101 GLU A O 1
ATOM 802 N N . GLY A 1 102 ? 44.239 -34.575 8.749 1.00 37.91 102 GLY A N 1
ATOM 803 C CA . GLY A 1 102 ? 44.590 -35.764 9.508 1.00 37.91 102 GLY A CA 1
ATOM 804 C C . GLY A 1 102 ? 45.345 -36.723 8.598 1.00 37.91 102 GLY A C 1
ATOM 805 O O . GLY A 1 102 ? 44.737 -37.498 7.867 1.00 37.91 102 GLY A O 1
ATOM 806 N N . SER A 1 103 ? 46.677 -36.659 8.625 1.00 4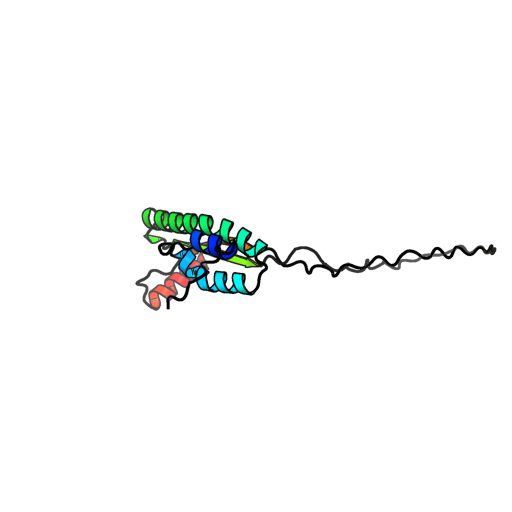8.59 103 SER A N 1
ATOM 807 C CA . SER A 1 103 ? 47.546 -37.715 8.077 1.00 48.59 103 SER A CA 1
ATOM 808 C C . SER A 1 103 ? 47.257 -39.056 8.780 1.00 48.59 103 SER A C 1
ATOM 810 O O . SER A 1 103 ? 46.908 -39.048 9.962 1.00 48.59 103 SER A O 1
ATOM 812 N N . PRO A 1 104 ? 47.456 -40.215 8.116 1.00 50.28 104 PRO A N 1
ATOM 813 C CA . PRO A 1 104 ? 48.788 -40.822 8.190 1.00 50.28 104 PRO A CA 1
ATOM 814 C C . PRO A 1 104 ? 49.268 -41.571 6.923 1.00 50.28 104 PRO A C 1
ATOM 816 O O . PRO A 1 104 ? 48.563 -42.373 6.332 1.00 50.28 104 PRO A O 1
ATOM 819 N N . SER A 1 105 ? 50.559 -41.374 6.638 1.00 42.94 105 SER A N 1
ATOM 820 C CA . SER A 1 105 ? 51.591 -42.415 6.465 1.00 42.94 105 SER A CA 1
ATOM 821 C C . SER A 1 105 ? 51.555 -43.420 5.291 1.00 42.94 105 SER A C 1
ATOM 823 O O . SER A 1 105 ? 50.688 -44.278 5.195 1.00 42.94 105 SER A O 1
ATOM 825 N N . ARG A 1 106 ? 52.692 -43.410 4.566 1.00 44.81 106 ARG A N 1
ATOM 826 C CA . ARG A 1 106 ? 53.413 -44.523 3.899 1.00 44.81 106 ARG A CA 1
ATOM 827 C C . ARG A 1 106 ? 52.727 -45.221 2.714 1.00 44.81 106 ARG A C 1
ATOM 829 O O . ARG A 1 106 ? 51.872 -46.068 2.891 1.00 44.81 106 ARG A O 1
ATOM 836 N N . PHE A 1 107 ? 53.251 -45.006 1.508 1.00 43.16 107 PHE A N 1
ATOM 837 C CA . PHE A 1 107 ? 54.319 -45.828 0.912 1.00 43.16 107 PHE A CA 1
ATOM 838 C C . PHE A 1 107 ? 54.808 -45.140 -0.372 1.00 43.16 107 PHE A C 1
ATOM 840 O O . PHE A 1 107 ? 54.020 -44.793 -1.247 1.00 43.16 107 PHE A O 1
ATOM 847 N N . ALA A 1 108 ? 56.115 -44.907 -0.455 1.00 44.03 108 ALA A N 1
ATOM 848 C CA . ALA A 1 108 ? 56.778 -44.379 -1.638 1.00 44.03 108 ALA A CA 1
ATOM 849 C C . ALA A 1 108 ? 57.180 -45.534 -2.565 1.00 44.03 108 ALA A C 1
ATOM 851 O O . ALA A 1 108 ? 57.764 -46.514 -2.106 1.00 44.03 108 ALA A O 1
ATOM 852 N N . ALA A 1 109 ? 56.929 -45.376 -3.863 1.00 46.50 109 ALA A N 1
ATOM 853 C CA . ALA A 1 109 ? 57.604 -46.110 -4.929 1.00 46.50 109 ALA A CA 1
ATOM 854 C C . ALA A 1 109 ? 57.776 -45.164 -6.135 1.00 46.50 109 ALA A C 1
ATOM 856 O O . ALA A 1 109 ? 56.800 -44.513 -6.516 1.00 46.50 109 ALA A O 1
ATOM 857 N N . PRO A 1 110 ? 58.982 -45.029 -6.718 1.00 53.12 110 PRO A N 1
ATOM 858 C CA . PRO A 1 110 ? 59.219 -44.161 -7.867 1.00 53.12 110 PRO A CA 1
ATOM 859 C C . PRO A 1 110 ? 59.274 -44.943 -9.188 1.00 53.12 110 PRO A C 1
ATOM 861 O O . PRO A 1 110 ? 59.693 -46.098 -9.195 1.00 53.12 110 PRO A O 1
ATOM 864 N N . ALA A 1 111 ? 58.926 -44.249 -10.283 1.00 46.88 111 ALA A N 1
ATOM 865 C CA . ALA A 1 111 ? 59.433 -44.343 -11.672 1.00 46.88 111 ALA A CA 1
ATOM 866 C C . ALA A 1 111 ? 58.292 -44.203 -12.713 1.00 46.88 111 ALA A C 1
ATOM 868 O O . ALA A 1 111 ? 57.125 -44.364 -12.370 1.00 46.88 111 ALA A O 1
ATOM 869 N N . PRO A 1 112 ? 58.594 -43.983 -14.007 1.00 49.34 112 PRO A N 1
ATOM 870 C CA . PRO A 1 112 ? 59.325 -42.846 -14.550 1.00 49.34 112 PRO A CA 1
ATOM 871 C C . PRO A 1 112 ? 58.522 -42.118 -15.655 1.00 49.34 112 PRO A C 1
ATOM 873 O O . PRO A 1 112 ? 57.484 -42.563 -16.134 1.00 49.34 112 PRO A O 1
ATOM 876 N N . SER A 1 113 ? 59.066 -40.973 -16.054 1.00 46.19 113 SER A N 1
ATOM 877 C CA . SER A 1 113 ? 58.674 -40.082 -17.151 1.00 46.19 113 SER A CA 1
ATOM 878 C C . SER A 1 113 ? 58.136 -40.739 -18.432 1.00 46.19 113 SER A C 1
ATOM 880 O O . SER A 1 113 ? 58.809 -41.577 -19.030 1.00 46.19 113 SER A O 1
ATOM 882 N N . SER A 1 114 ? 57.043 -40.189 -18.972 1.00 41.75 114 SER A N 1
ATOM 883 C CA . SER A 1 114 ? 56.905 -40.035 -20.423 1.00 41.75 114 SER A CA 1
ATOM 884 C C . SER A 1 114 ? 56.169 -38.739 -20.776 1.00 41.75 114 SER A C 1
ATOM 886 O O . SER A 1 114 ? 55.193 -38.330 -20.152 1.00 41.75 114 SER A O 1
ATOM 888 N N . SER A 1 115 ? 56.751 -38.057 -21.747 1.00 41.34 115 SER A N 1
ATOM 889 C CA . SER A 1 115 ? 56.371 -36.802 -22.374 1.00 41.34 115 SER A CA 1
ATOM 890 C C . SER A 1 115 ? 55.172 -36.950 -23.310 1.00 41.34 115 SER A C 1
ATOM 892 O O . SER A 1 115 ? 55.161 -37.879 -24.115 1.00 41.34 115 SER A O 1
ATOM 894 N N . SER A 1 116 ? 54.271 -35.961 -23.342 1.00 46.38 116 SER A N 1
ATOM 895 C CA . SER A 1 116 ? 53.786 -35.375 -24.606 1.00 46.38 116 SER A CA 1
ATOM 896 C C . SER A 1 116 ? 53.025 -34.053 -24.401 1.00 46.38 116 SER A C 1
ATOM 898 O O . SER A 1 116 ? 52.326 -33.903 -23.398 1.00 46.38 116 SER A O 1
ATOM 900 N N . PRO A 1 117 ? 53.154 -33.089 -25.335 1.00 51.91 117 PRO A N 1
ATOM 901 C CA . PRO A 1 117 ? 52.568 -31.759 -25.239 1.00 51.91 117 PRO A CA 1
ATOM 902 C C . PRO A 1 117 ? 51.201 -31.706 -25.938 1.00 51.91 117 PRO A C 1
ATOM 904 O O . PRO A 1 117 ? 51.080 -32.008 -27.120 1.00 51.91 117 PRO A O 1
ATOM 907 N N . GLY A 1 118 ? 50.169 -31.266 -25.222 1.00 40.09 118 GLY A N 1
ATOM 908 C CA . GLY A 1 118 ? 48.844 -30.990 -25.779 1.00 40.09 118 GLY A CA 1
ATOM 909 C C . GLY A 1 118 ? 48.439 -29.558 -25.470 1.00 40.09 118 GLY A C 1
ATOM 910 O O . GLY A 1 118 ? 47.671 -29.312 -24.545 1.00 40.09 118 GLY A O 1
ATOM 911 N N . LYS A 1 119 ? 48.997 -28.594 -26.206 1.00 48.59 119 LYS A N 1
ATOM 912 C CA . LYS A 1 119 ? 48.624 -27.178 -26.107 1.00 48.59 119 LYS A CA 1
ATOM 913 C C . LYS A 1 119 ? 47.299 -26.981 -26.858 1.00 48.59 119 LYS A C 1
ATOM 915 O O . LYS A 1 119 ? 47.293 -26.610 -28.025 1.00 48.59 119 LYS A O 1
ATOM 920 N N . ALA A 1 120 ? 46.183 -27.297 -26.205 1.00 46.03 120 ALA A N 1
ATOM 921 C CA . ALA A 1 120 ? 44.850 -26.946 -26.685 1.00 46.03 120 ALA A CA 1
ATOM 922 C C . ALA A 1 120 ? 44.491 -25.560 -26.137 1.00 46.03 120 ALA A C 1
ATOM 924 O O . ALA A 1 120 ? 44.119 -25.394 -24.975 1.00 46.03 120 ALA A O 1
ATOM 925 N N . GLU A 1 121 ? 44.673 -24.554 -26.984 1.00 44.50 121 GLU A N 1
ATOM 926 C CA . GLU A 1 121 ? 44.239 -23.182 -26.762 1.00 44.50 121 GLU A CA 1
ATOM 927 C C . GLU A 1 121 ? 42.703 -23.162 -26.725 1.00 44.50 121 GLU A C 1
ATOM 929 O O . GLU A 1 121 ? 42.031 -23.259 -27.748 1.00 44.50 121 GLU A O 1
ATOM 934 N N . SER A 1 122 ? 42.135 -23.135 -25.517 1.00 47.16 122 SER A N 1
ATOM 935 C CA . SER A 1 122 ? 40.693 -22.974 -25.339 1.00 47.16 122 SER A CA 1
ATOM 936 C C . SER A 1 122 ? 40.287 -21.531 -25.646 1.00 47.16 122 SER A C 1
ATOM 938 O O . SER A 1 122 ? 40.928 -20.599 -25.147 1.00 47.16 122 SER A O 1
ATOM 940 N N . PRO A 1 123 ? 39.208 -21.323 -26.421 1.00 51.16 123 PRO A N 1
ATOM 941 C CA . PRO A 1 123 ? 38.733 -19.997 -26.771 1.00 51.16 123 PRO A CA 1
ATOM 942 C C . PRO A 1 123 ? 38.343 -19.249 -25.500 1.00 51.16 123 PRO A C 1
ATOM 944 O O . PRO A 1 123 ? 37.613 -19.762 -24.647 1.00 51.16 123 PRO A O 1
ATOM 947 N N . ARG A 1 124 ? 38.862 -18.024 -25.382 1.00 47.00 124 ARG A N 1
ATOM 948 C CA . ARG A 1 124 ? 38.514 -17.062 -24.338 1.00 47.00 124 ARG A CA 1
ATOM 949 C C . ARG A 1 124 ? 36.998 -16.917 -24.315 1.00 47.00 124 ARG A C 1
ATOM 951 O O . ARG A 1 124 ? 36.419 -16.230 -25.150 1.00 47.00 124 ARG A O 1
ATOM 958 N N . LYS A 1 125 ? 36.370 -17.599 -23.359 1.00 47.41 125 LYS A N 1
ATOM 959 C CA . LYS A 1 125 ? 34.966 -17.436 -23.006 1.00 47.41 125 LYS A CA 1
ATOM 960 C C . LYS A 1 125 ? 34.826 -15.972 -22.610 1.00 47.41 125 LYS A C 1
ATOM 962 O O . LYS A 1 125 ? 35.340 -15.564 -21.568 1.00 47.41 125 LYS A O 1
ATOM 967 N N . SER A 1 126 ? 34.244 -15.177 -23.501 1.00 46.34 126 SER A N 1
ATOM 968 C CA . SER A 1 126 ? 33.824 -13.811 -23.238 1.00 46.34 126 SER A CA 1
ATOM 969 C C . SER A 1 126 ? 32.945 -13.865 -21.998 1.00 46.34 126 SER A C 1
ATOM 971 O O . SER A 1 126 ? 31.810 -14.339 -22.019 1.00 46.34 126 SER A O 1
ATOM 973 N N . ARG A 1 127 ? 33.541 -13.482 -20.871 1.00 43.25 127 ARG A N 1
ATOM 974 C CA . ARG A 1 127 ? 32.850 -13.331 -19.604 1.00 43.25 127 ARG A CA 1
ATOM 975 C C . ARG A 1 127 ? 31.936 -12.132 -19.812 1.00 43.25 127 ARG A C 1
ATOM 977 O O . ARG A 1 127 ? 32.396 -10.996 -19.745 1.00 43.25 127 ARG A O 1
ATOM 984 N N . LEU A 1 128 ? 30.687 -12.412 -20.187 1.00 54.84 128 LEU A N 1
ATOM 985 C CA . LEU A 1 128 ? 29.611 -11.429 -20.164 1.00 54.84 128 LEU A CA 1
ATOM 986 C C . LEU A 1 128 ? 29.685 -10.703 -18.812 1.00 54.84 128 LEU A C 1
ATOM 988 O O . LEU A 1 128 ? 30.014 -11.362 -17.812 1.00 54.84 128 LEU A O 1
ATOM 992 N N . PRO A 1 129 ? 29.459 -9.377 -18.770 1.00 49.28 129 PRO A N 1
ATOM 993 C CA . PRO A 1 129 ? 29.346 -8.685 -17.497 1.00 49.28 129 PRO A CA 1
ATOM 994 C C . PRO A 1 129 ? 28.323 -9.463 -16.674 1.00 49.28 129 PRO A C 1
ATOM 996 O O . PRO A 1 129 ? 27.249 -9.798 -17.173 1.00 49.28 129 PRO A O 1
ATOM 999 N N . ALA A 1 130 ? 28.725 -9.874 -15.473 1.00 52.06 130 ALA A N 1
ATOM 1000 C CA . ALA A 1 130 ? 27.795 -10.474 -14.542 1.00 52.06 130 ALA A CA 1
ATOM 1001 C C . ALA A 1 130 ? 26.705 -9.424 -14.348 1.00 52.06 130 ALA A C 1
ATOM 1003 O O . ALA A 1 130 ? 26.997 -8.352 -13.825 1.00 52.06 130 ALA A O 1
ATOM 1004 N N . GLU A 1 131 ? 25.509 -9.679 -14.875 1.00 51.56 131 GLU A N 1
ATOM 1005 C CA . GLU A 1 131 ? 24.365 -8.851 -14.543 1.00 51.56 131 GLU A CA 1
ATOM 1006 C C . GLU A 1 131 ? 24.229 -8.962 -13.035 1.00 51.56 131 GLU A C 1
ATOM 1008 O O . GLU A 1 131 ? 24.027 -10.061 -12.503 1.00 51.56 131 GLU A O 1
ATOM 1013 N N . ASP A 1 132 ? 24.486 -7.852 -12.346 1.00 54.59 132 ASP A N 1
ATOM 1014 C CA . ASP A 1 132 ? 24.376 -7.819 -10.904 1.00 54.59 132 ASP A CA 1
ATOM 1015 C C . ASP A 1 132 ? 22.976 -8.335 -10.553 1.00 54.59 132 ASP A C 1
ATOM 1017 O O . ASP A 1 132 ? 21.995 -7.909 -11.172 1.00 54.59 132 ASP A O 1
ATOM 1021 N N . PRO A 1 133 ? 22.846 -9.302 -9.631 1.00 54.41 133 PRO A N 1
ATOM 1022 C CA . PRO A 1 133 ? 21.550 -9.831 -9.253 1.00 54.41 133 PRO A CA 1
ATOM 1023 C C . PRO A 1 133 ? 20.783 -8.725 -8.530 1.00 54.41 133 PRO A C 1
ATOM 1025 O O . PRO A 1 133 ? 20.871 -8.567 -7.315 1.00 54.41 133 PRO A O 1
ATOM 1028 N N . ILE A 1 134 ? 20.043 -7.924 -9.294 1.00 54.06 134 ILE A N 1
ATOM 1029 C CA . ILE A 1 134 ? 19.220 -6.854 -8.750 1.00 54.06 134 ILE A CA 1
ATOM 1030 C C . ILE A 1 134 ? 18.148 -7.538 -7.883 1.00 54.06 134 ILE A C 1
ATOM 1032 O O . ILE A 1 134 ? 17.412 -8.419 -8.354 1.00 54.06 134 ILE A O 1
ATOM 1036 N N . ALA A 1 135 ? 18.071 -7.142 -6.615 1.00 59.44 135 ALA A N 1
ATOM 1037 C CA . ALA A 1 135 ? 17.224 -7.758 -5.599 1.00 59.44 135 ALA A CA 1
ATOM 1038 C C . ALA A 1 135 ? 15.726 -7.718 -5.983 1.00 59.44 135 ALA A C 1
ATOM 1040 O O . ALA A 1 135 ? 15.247 -6.688 -6.467 1.00 59.44 135 ALA A O 1
ATOM 1041 N N . PRO A 1 136 ? 14.963 -8.814 -5.810 1.00 71.00 136 PRO A N 1
ATOM 1042 C CA . PRO A 1 136 ? 13.515 -8.768 -5.971 1.00 71.00 136 PRO A CA 1
ATOM 1043 C C . PRO A 1 136 ? 12.873 -7.896 -4.879 1.00 71.00 136 PRO A C 1
ATOM 1045 O O . PRO A 1 136 ? 13.132 -8.071 -3.688 1.00 71.00 136 PRO A O 1
ATOM 1048 N N . MET A 1 137 ? 12.007 -6.963 -5.276 1.00 78.44 137 MET A N 1
ATOM 1049 C CA . MET A 1 137 ? 11.127 -6.249 -4.346 1.00 78.44 137 MET A CA 1
ATOM 1050 C C . MET A 1 137 ? 9.912 -7.123 -4.038 1.00 78.44 137 MET A C 1
ATOM 1052 O O . MET A 1 137 ? 9.293 -7.674 -4.951 1.00 78.44 137 MET A O 1
ATOM 1056 N N . SER A 1 138 ? 9.565 -7.252 -2.761 1.00 82.38 138 SER A N 1
ATOM 1057 C CA . SER A 1 138 ? 8.401 -8.016 -2.308 1.00 82.38 138 SER A CA 1
ATOM 1058 C C . SER A 1 138 ? 7.438 -7.126 -1.531 1.00 82.38 138 SER A C 1
ATOM 1060 O O . SER A 1 138 ? 7.855 -6.269 -0.754 1.00 82.38 138 SER A O 1
ATOM 1062 N N . LEU A 1 139 ? 6.141 -7.350 -1.737 1.00 86.88 139 LEU A N 1
ATOM 1063 C CA . LEU A 1 139 ? 5.066 -6.706 -0.987 1.00 86.88 139 LEU A CA 1
ATOM 1064 C C . LEU A 1 139 ? 4.697 -7.580 0.212 1.00 86.88 139 LEU A C 1
ATOM 1066 O O . LEU A 1 139 ? 4.506 -8.786 0.064 1.00 86.88 139 LEU A O 1
ATOM 1070 N N . VAL A 1 140 ? 4.588 -6.977 1.391 1.00 88.88 140 VAL A N 1
ATOM 1071 C CA . VAL A 1 140 ? 4.204 -7.645 2.637 1.00 88.88 140 VAL A CA 1
ATOM 1072 C C . VAL A 1 140 ? 3.105 -6.843 3.307 1.00 88.88 140 VAL A C 1
ATOM 1074 O O . VAL A 1 140 ? 3.243 -5.639 3.491 1.00 88.88 140 VAL A O 1
ATOM 1077 N N . VAL A 1 141 ? 2.039 -7.517 3.723 1.00 91.12 141 VAL A N 1
ATOM 1078 C CA . VAL A 1 141 ? 0.978 -6.910 4.531 1.00 91.12 141 VAL A CA 1
ATOM 1079 C C . VAL A 1 141 ? 1.286 -7.146 6.005 1.00 91.12 141 VAL A C 1
ATOM 1081 O O . VAL A 1 141 ? 1.585 -8.270 6.412 1.00 91.12 141 VAL A O 1
ATOM 1084 N N . ARG A 1 142 ? 1.225 -6.088 6.811 1.00 91.56 142 ARG A N 1
ATOM 1085 C CA . ARG A 1 142 ? 1.412 -6.137 8.264 1.00 91.56 142 ARG A CA 1
ATOM 1086 C C . ARG A 1 142 ? 0.113 -5.748 8.947 1.00 91.56 142 ARG A C 1
ATOM 1088 O O . ARG A 1 142 ? -0.462 -4.726 8.604 1.00 91.56 142 ARG A O 1
ATOM 1095 N N . LEU A 1 143 ? -0.318 -6.530 9.928 1.00 91.12 143 LEU A N 1
ATOM 1096 C CA . LEU A 1 143 ? -1.380 -6.127 10.843 1.00 91.12 143 LEU A CA 1
ATOM 1097 C C . LEU A 1 143 ? -0.739 -5.424 12.038 1.00 91.12 143 LEU A C 1
ATOM 1099 O O . LEU A 1 143 ? 0.112 -6.007 12.710 1.00 91.12 143 LEU A O 1
ATOM 1103 N N . ILE A 1 144 ? -1.135 -4.183 12.293 1.00 89.94 144 ILE A N 1
ATOM 1104 C CA . ILE A 1 144 ? -0.665 -3.398 13.430 1.00 89.94 144 ILE A CA 1
ATOM 1105 C C . ILE A 1 144 ? -1.841 -2.909 14.269 1.00 89.94 144 ILE A C 1
ATOM 1107 O O . ILE A 1 144 ? -2.938 -2.685 13.764 1.00 89.94 144 ILE A O 1
ATOM 1111 N N . GLN A 1 145 ? -1.596 -2.703 15.558 1.00 88.38 145 GLN A N 1
ATOM 1112 C CA . GLN A 1 145 ? -2.536 -2.038 16.448 1.00 88.38 145 GLN A CA 1
ATOM 1113 C C . GLN A 1 145 ? -2.091 -0.586 16.634 1.00 88.38 145 GLN A C 1
ATOM 1115 O O . GLN A 1 145 ? -0.968 -0.341 17.078 1.00 88.38 145 GLN A O 1
ATOM 1120 N N . LYS A 1 146 ? -2.937 0.382 16.267 1.00 86.31 146 LYS A N 1
ATOM 1121 C CA . LYS A 1 146 ? -2.653 1.812 16.456 1.00 86.31 146 LYS A CA 1
ATOM 1122 C C . LYS A 1 146 ? -3.131 2.284 17.834 1.00 86.31 146 LYS A C 1
ATOM 1124 O O . LYS A 1 146 ? -4.084 1.724 18.380 1.00 86.31 146 LYS A O 1
ATOM 1129 N N . PRO A 1 147 ? -2.473 3.299 18.422 1.00 82.06 147 PRO A N 1
ATOM 1130 C CA . PRO A 1 147 ? -2.966 3.905 19.648 1.00 82.06 147 PRO A CA 1
ATOM 1131 C C . PRO A 1 147 ? -4.330 4.566 19.395 1.00 82.06 147 PRO A C 1
ATOM 1133 O O . PRO A 1 147 ? -4.560 5.065 18.289 1.00 82.06 147 PRO A O 1
ATOM 1136 N N . PRO A 1 148 ? -5.222 4.611 20.401 1.00 80.31 148 PRO A N 1
ATOM 1137 C CA . PRO A 1 148 ? -6.499 5.302 20.273 1.00 80.31 148 PRO A CA 1
ATOM 1138 C C . PRO A 1 148 ? -6.281 6.785 19.920 1.00 80.31 148 PRO A C 1
ATOM 1140 O O . PRO A 1 148 ? -5.398 7.415 20.511 1.00 80.31 148 PRO A O 1
ATOM 1143 N N . PRO A 1 149 ? -7.079 7.369 19.009 1.00 70.81 149 PRO A N 1
ATOM 1144 C CA . PRO A 1 149 ? -6.863 8.731 18.510 1.00 70.81 149 PRO A CA 1
ATOM 1145 C C . PRO A 1 149 ? -6.987 9.822 19.589 1.00 70.81 149 PRO A C 1
ATOM 1147 O O . PRO A 1 149 ? -6.380 10.879 19.452 1.00 70.81 149 PRO A O 1
ATOM 1150 N N . GLU A 1 150 ? -7.714 9.561 20.682 1.00 75.44 150 GLU A N 1
ATOM 1151 C CA . GLU A 1 150 ? -7.912 10.503 21.799 1.00 75.44 150 GLU A CA 1
ATOM 1152 C C . GLU A 1 150 ? -7.016 10.218 23.018 1.00 75.44 150 GLU A C 1
ATOM 1154 O O . GLU A 1 150 ? -7.203 10.791 24.095 1.00 75.44 150 GLU A O 1
ATOM 1159 N N . ALA A 1 151 ? -6.032 9.324 22.886 1.00 71.94 151 ALA A N 1
ATOM 1160 C CA . ALA A 1 151 ? -5.199 8.943 24.016 1.00 71.94 151 ALA A CA 1
ATOM 1161 C C . ALA A 1 151 ? -4.273 10.092 24.454 1.00 71.94 151 ALA A C 1
ATOM 1163 O O . ALA A 1 151 ? -3.277 10.405 23.800 1.00 71.94 151 ALA A O 1
ATOM 1164 N N . GLY A 1 152 ? -4.555 10.678 25.622 1.00 81.00 152 GLY A N 1
ATOM 1165 C CA . GLY A 1 152 ? -3.610 11.553 26.321 1.00 81.00 152 GLY A CA 1
ATOM 1166 C C . GLY A 1 152 ? -2.290 10.836 26.656 1.00 81.00 152 GLY A C 1
ATOM 1167 O O . GLY A 1 152 ? -2.190 9.609 26.584 1.00 81.00 152 GLY A O 1
ATOM 1168 N N . THR A 1 153 ? -1.264 11.583 27.073 1.00 81.38 153 THR A N 1
ATOM 1169 C CA . THR A 1 153 ? 0.086 11.048 27.361 1.00 81.38 153 THR A CA 1
ATOM 1170 C C . THR A 1 153 ? 0.082 9.860 28.331 1.00 81.38 153 THR A C 1
ATOM 1172 O O . THR A 1 153 ? 0.766 8.864 28.088 1.00 81.38 153 THR A O 1
ATOM 1175 N N . GLU A 1 154 ? -0.733 9.909 29.388 1.00 81.12 154 GLU A N 1
ATOM 1176 C CA . GLU A 1 154 ? -0.883 8.797 30.336 1.00 81.12 154 GLU A CA 1
ATOM 1177 C C . GLU A 1 154 ? -1.577 7.570 29.728 1.00 81.12 154 GLU A C 1
ATOM 1179 O O . GLU A 1 154 ? -1.204 6.431 30.020 1.00 81.12 154 GLU A O 1
ATOM 1184 N N . GLN A 1 155 ? -2.578 7.781 28.869 1.00 77.50 155 GLN A N 1
ATOM 1185 C CA . GLN A 1 155 ? -3.293 6.693 28.200 1.00 77.50 155 GLN A CA 1
ATOM 1186 C C . GLN A 1 155 ? -2.397 6.004 27.168 1.00 77.50 155 GLN A C 1
ATOM 1188 O O . GLN A 1 155 ? -2.381 4.777 27.097 1.00 77.50 155 GLN A O 1
ATOM 1193 N N . MET A 1 156 ? -1.569 6.768 26.452 1.00 78.62 156 MET A N 1
ATOM 1194 C CA . MET A 1 156 ? -0.528 6.232 25.574 1.00 78.62 156 MET A CA 1
ATOM 1195 C C . MET A 1 156 ? 0.486 5.368 26.332 1.00 78.62 156 MET A C 1
ATOM 1197 O O . MET A 1 156 ? 0.875 4.313 25.833 1.00 78.62 156 MET A O 1
ATOM 1201 N N . PHE A 1 157 ? 0.900 5.766 27.541 1.00 79.81 157 PHE A N 1
ATOM 1202 C CA . PHE A 1 157 ? 1.818 4.957 28.350 1.00 79.81 157 PHE A CA 1
ATOM 1203 C C . PHE A 1 157 ? 1.177 3.632 28.785 1.00 79.81 157 PHE A C 1
ATOM 1205 O O . PHE A 1 157 ? 1.792 2.574 28.653 1.00 79.81 157 PHE A O 1
ATOM 1212 N N . LYS A 1 158 ? -0.082 3.676 29.241 1.00 81.00 158 LYS A N 1
ATOM 1213 C CA . LYS A 1 158 ? -0.851 2.474 29.602 1.00 81.00 158 LYS A CA 1
ATOM 1214 C C . LYS A 1 158 ? -1.058 1.547 28.405 1.00 81.00 158 LYS A C 1
ATOM 1216 O O . LYS A 1 158 ? -0.863 0.347 28.545 1.00 81.00 158 LYS A O 1
ATOM 1221 N N . TRP A 1 159 ? -1.385 2.097 27.237 1.00 81.06 159 TRP A N 1
ATOM 1222 C CA . TRP A 1 159 ? -1.559 1.336 25.999 1.00 81.06 159 TRP A CA 1
ATOM 1223 C C . TRP A 1 159 ? -0.259 0.654 25.554 1.00 81.06 159 TRP A C 1
ATOM 1225 O O . TRP A 1 159 ? -0.251 -0.551 25.320 1.00 81.06 159 TRP A O 1
ATOM 1235 N N . ARG A 1 160 ? 0.868 1.383 25.532 1.00 81.25 160 ARG A N 1
ATOM 1236 C CA . ARG A 1 160 ? 2.186 0.805 25.202 1.00 81.25 160 ARG A CA 1
ATOM 1237 C C . ARG A 1 160 ? 2.574 -0.314 26.162 1.00 81.25 160 ARG A C 1
ATOM 1239 O O . ARG A 1 160 ? 3.096 -1.334 25.726 1.00 81.25 160 ARG A O 1
ATOM 1246 N N . LYS A 1 161 ? 2.318 -0.122 27.460 1.00 83.00 161 LYS A N 1
ATOM 1247 C CA . LYS A 1 161 ? 2.572 -1.149 28.471 1.00 83.00 161 LYS A CA 1
ATOM 1248 C C . LYS A 1 161 ? 1.696 -2.384 28.240 1.00 83.00 161 LYS A C 1
ATOM 1250 O O . LYS A 1 161 ? 2.222 -3.485 28.208 1.00 83.00 161 LYS A O 1
ATOM 1255 N N . ALA A 1 162 ? 0.398 -2.193 28.005 1.00 77.50 162 ALA A N 1
ATOM 1256 C CA . ALA A 1 162 ? -0.537 -3.286 27.757 1.00 77.50 162 ALA A CA 1
ATOM 1257 C C . ALA A 1 162 ? -0.175 -4.115 26.515 1.00 77.50 162 ALA A C 1
ATOM 1259 O O . ALA A 1 162 ? -0.323 -5.328 26.544 1.00 77.50 162 ALA A O 1
ATOM 1260 N N . ILE A 1 163 ? 0.331 -3.489 25.448 1.00 77.12 163 ILE A N 1
ATOM 1261 C CA . ILE A 1 163 ? 0.790 -4.215 24.254 1.00 77.12 163 ILE A CA 1
ATOM 1262 C C . ILE A 1 163 ? 2.063 -5.015 24.533 1.00 77.12 163 ILE A C 1
ATOM 1264 O O . ILE A 1 163 ? 2.155 -6.166 24.120 1.00 77.12 163 ILE A O 1
ATOM 1268 N N . ASN A 1 164 ? 3.033 -4.428 25.239 1.00 74.75 164 ASN A N 1
ATOM 1269 C CA . ASN A 1 164 ? 4.283 -5.117 25.565 1.00 74.75 164 ASN A CA 1
ATOM 1270 C C . ASN A 1 164 ? 4.090 -6.272 26.555 1.00 74.75 164 ASN A C 1
ATOM 1272 O O . ASN A 1 164 ? 4.837 -7.235 26.481 1.00 74.75 164 ASN A O 1
ATOM 1276 N N . ASP A 1 165 ? 3.111 -6.190 27.458 1.00 71.56 165 ASP A N 1
ATOM 1277 C CA . ASP A 1 165 ? 2.821 -7.257 28.426 1.00 71.56 165 ASP A CA 1
ATOM 1278 C C . ASP A 1 165 ? 2.120 -8.479 27.778 1.00 71.56 165 ASP A C 1
ATOM 1280 O O . ASP A 1 165 ? 1.983 -9.520 28.419 1.00 71.56 165 ASP A O 1
ATOM 1284 N N . VAL A 1 166 ? 1.651 -8.364 26.526 1.00 60.12 166 VAL A N 1
ATOM 1285 C CA . VAL A 1 166 ? 0.951 -9.432 25.777 1.00 60.12 166 VAL A CA 1
ATOM 1286 C C . VAL A 1 166 ? 1.893 -10.224 24.850 1.00 60.12 166 VAL A C 1
ATOM 1288 O O . VAL A 1 166 ? 1.512 -11.299 24.381 1.00 60.12 166 VAL A O 1
ATOM 1291 N N . VAL A 1 167 ? 3.112 -9.728 24.601 1.00 49.94 167 VAL A N 1
ATOM 1292 C CA . VAL A 1 167 ? 4.158 -10.384 23.786 1.00 49.94 167 VAL A CA 1
ATOM 1293 C C . VAL A 1 167 ? 5.140 -11.131 24.681 1.00 49.94 167 VAL A C 1
ATOM 1295 O O . VAL A 1 167 ? 5.465 -12.289 24.334 1.00 49.94 167 VAL A O 1
#

Sequence (167 aa):
MREAHSKGLPTPVEAALSEVEDEHSAEFNRLRPLIRRVLEESPAERVEVFLRRLHPACSLVDEANRLTHEIRPQDNLVFELAVIETAAPGLRRGGEAEKPEGSPSRFAAPAPSSSSPGKAESPRKSRLPAEDPIAPMSLVVRLIQKPPPEAGTEQMFKWRKAINDVV

Secondary structure (DSSP, 8-state):
-------PPPPHHHHHHHHH--TT-HHHHHHHHHHHHHHHHS-HHHHHHHHHHHHHHHHHHHHHHHHHHHH-GGGTEEEEEEEEE---S--------------------------------------------PPPEEEEEEEEEPPPTT--HHHHHHHHHHHHTT-

pLDDT: mean 71.64, std 18.61, range [3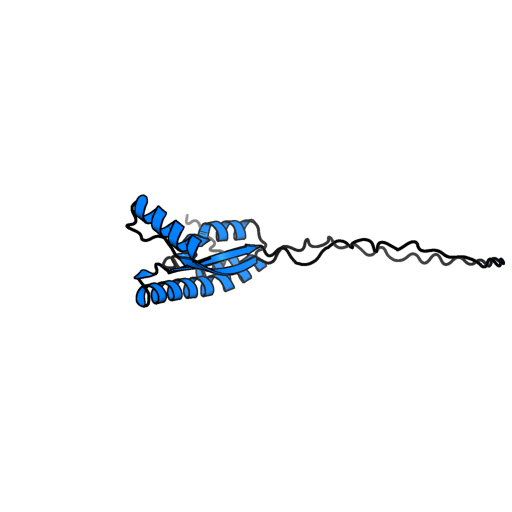7.91, 95.5]

Radius of gyration: 29.93 Å; chains: 1; bounding box: 76×76×65 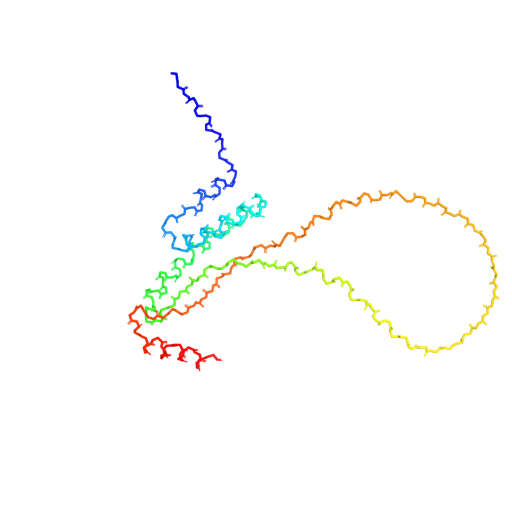Å

Foldseek 3Di:
DDDDPPPDDDDLLRVLVVVQPPVPQPQSVVCVVVLVVCVVPDDSVLNSVVSVVVRVVSVVQSVVQVVCCVPPVPQQKHKHKDKDFADPPDDPPDDPPPDPPDDDDDDDDDDDDDDDDDPDDDPDPPPDPPPPPRTRIDIDIDIDGDQDPPQDPVSVVVVVVVVVVVD

Organism: Perkinsus olseni (NCBI:txid32597)